Protein AF-A0A2V8MTG0-F1 (afdb_monomer)

Radius of gyration: 17.12 Å; Cα contacts (8 Å, |Δi|>4): 21; chains: 1; bounding box: 23×40×50 Å

Structure (mmCIF, N/CA/C/O backbone):
data_AF-A0A2V8MTG0-F1
#
_entry.id   AF-A0A2V8MTG0-F1
#
loop_
_atom_site.group_PDB
_atom_site.id
_atom_site.type_symbol
_atom_site.label_atom_id
_atom_site.label_alt_id
_atom_site.label_comp_id
_atom_site.label_asym_id
_atom_site.label_entity_id
_atom_site.label_seq_id
_atom_site.pdbx_PDB_ins_code
_atom_site.Cartn_x
_atom_site.Cartn_y
_atom_site.Cartn_z
_atom_site.occupancy
_atom_site.B_iso_or_equiv
_atom_site.auth_seq_id
_atom_site.auth_comp_id
_atom_site.auth_asym_id
_atom_site.auth_atom_id
_atom_site.pdbx_PDB_model_num
ATOM 1 N N . MET A 1 1 ? -7.773 -23.523 35.098 1.00 37.12 1 MET A N 1
ATOM 2 C CA . MET A 1 1 ? -6.410 -23.161 35.542 1.00 37.12 1 MET A CA 1
ATOM 3 C C . MET A 1 1 ? -5.533 -23.235 34.304 1.00 37.12 1 MET A C 1
ATOM 5 O O . MET A 1 1 ? -5.722 -24.164 33.534 1.00 37.12 1 MET A O 1
ATOM 9 N N . ALA A 1 2 ? -4.780 -22.176 34.029 1.00 42.03 2 ALA A N 1
ATOM 10 C CA . ALA A 1 2 ? -4.199 -21.858 32.727 1.00 42.03 2 ALA A CA 1
ATOM 11 C C . ALA A 1 2 ? -3.180 -22.889 32.220 1.00 42.03 2 ALA A C 1
ATOM 13 O O . ALA A 1 2 ? -2.345 -23.316 33.001 1.00 42.03 2 ALA A O 1
ATOM 14 N N . ASP A 1 3 ? -3.186 -23.148 30.909 1.00 44.16 3 ASP A N 1
ATOM 15 C CA . ASP A 1 3 ? -1.955 -23.423 30.167 1.00 44.16 3 ASP A CA 1
ATOM 16 C C . ASP A 1 3 ? -2.029 -22.771 28.781 1.00 44.16 3 ASP A C 1
ATOM 18 O O . ASP A 1 3 ? -2.900 -23.031 27.950 1.00 44.16 3 ASP A O 1
ATOM 22 N N . PHE A 1 4 ? -1.138 -21.804 28.611 1.00 49.41 4 PHE A N 1
ATOM 23 C CA . PHE A 1 4 ? -1.101 -20.790 27.572 1.00 49.41 4 PHE A CA 1
ATOM 24 C C . PHE A 1 4 ? -0.324 -21.335 26.371 1.00 49.41 4 PHE A C 1
ATOM 26 O O . PHE A 1 4 ? 0.853 -21.036 26.186 1.00 49.41 4 PHE A O 1
ATOM 33 N N . ALA A 1 5 ? -0.968 -22.155 25.543 1.00 50.94 5 ALA A N 1
ATOM 34 C CA . ALA A 1 5 ? -0.393 -22.584 24.272 1.00 50.94 5 ALA A CA 1
ATOM 35 C C . ALA A 1 5 ? -0.569 -21.479 23.213 1.00 50.94 5 ALA A C 1
ATOM 37 O O . ALA A 1 5 ? -1.363 -21.605 22.284 1.00 50.94 5 ALA A O 1
ATOM 38 N N . TYR A 1 6 ? 0.201 -20.391 23.338 1.00 46.25 6 TYR A N 1
ATOM 39 C CA . TYR A 1 6 ? 0.491 -19.454 22.238 1.00 46.25 6 TYR A CA 1
ATOM 40 C C . TYR A 1 6 ? 1.450 -20.129 21.240 1.00 46.25 6 TYR A C 1
ATOM 42 O O . TYR A 1 6 ? 2.574 -19.699 20.995 1.00 46.25 6 TYR A O 1
ATOM 50 N N . GLY A 1 7 ? 1.018 -21.267 20.712 1.00 50.84 7 GLY A N 1
ATOM 51 C CA . GLY A 1 7 ? 1.656 -21.959 19.615 1.00 50.84 7 GLY A CA 1
ATOM 52 C C . GLY A 1 7 ? 0.869 -21.671 18.350 1.00 50.84 7 GLY A C 1
ATOM 53 O O . GLY A 1 7 ? -0.346 -21.823 18.320 1.00 50.84 7 GLY A O 1
ATOM 54 N N . VAL A 1 8 ? 1.608 -21.359 17.293 1.00 54.19 8 VAL A N 1
ATOM 55 C CA . VAL A 1 8 ? 1.184 -21.344 15.891 1.00 54.19 8 VAL A CA 1
ATOM 56 C C . VAL A 1 8 ? 0.452 -20.076 15.416 1.00 54.19 8 VAL A C 1
ATOM 58 O O . VAL A 1 8 ? -0.650 -19.750 15.837 1.00 54.19 8 VAL A O 1
ATOM 61 N N . THR A 1 9 ? 1.062 -19.435 14.409 1.00 51.12 9 THR A N 1
ATOM 62 C CA . THR A 1 9 ? 0.552 -18.358 13.524 1.00 51.12 9 THR A CA 1
ATOM 63 C C . THR A 1 9 ? 1.085 -16.940 13.758 1.00 51.12 9 THR A C 1
ATOM 65 O O . THR A 1 9 ? 0.456 -15.960 13.383 1.00 51.12 9 THR A O 1
ATOM 68 N N . PHE A 1 10 ? 2.320 -16.801 14.237 1.00 51.03 10 PHE A N 1
ATOM 69 C CA . PHE A 1 10 ? 3.184 -15.742 13.702 1.00 51.03 10 PHE A CA 1
ATOM 70 C C . PHE A 1 10 ? 4.188 -16.414 12.771 1.00 51.03 10 PHE A C 1
ATOM 72 O O . PHE A 1 10 ? 5.349 -16.630 13.109 1.00 51.03 10 PHE A O 1
ATOM 79 N N . LEU A 1 11 ? 3.708 -16.831 11.590 1.00 55.84 11 LEU A N 1
ATOM 80 C CA . LEU A 1 11 ? 4.609 -17.039 10.468 1.00 55.84 11 LEU A CA 1
ATOM 81 C C . LEU A 1 11 ? 5.323 -15.701 10.307 1.00 55.84 11 LEU A C 1
ATOM 83 O O . LEU A 1 11 ? 4.719 -14.698 9.934 1.00 55.84 11 LEU A O 1
ATOM 87 N N . MET A 1 12 ? 6.589 -15.704 10.692 1.00 52.06 12 MET A N 1
ATOM 88 C CA . MET A 1 12 ? 7.574 -14.683 10.420 1.00 52.06 12 MET A CA 1
ATOM 89 C C . MET A 1 12 ? 7.621 -14.528 8.899 1.00 52.06 12 MET A C 1
ATOM 91 O O . MET A 1 12 ? 8.435 -15.150 8.216 1.00 52.06 12 MET A O 1
ATOM 95 N N . LEU A 1 13 ? 6.673 -13.760 8.354 1.00 52.03 13 LEU A N 1
ATOM 96 C CA . LEU A 1 13 ? 6.684 -13.302 6.983 1.00 52.03 13 LEU A CA 1
ATOM 97 C C . LEU A 1 13 ? 7.917 -12.410 6.928 1.00 52.03 13 LEU A C 1
ATOM 99 O O . LEU A 1 13 ? 7.865 -11.231 7.275 1.00 52.03 13 LEU A O 1
ATOM 103 N N . LYS A 1 14 ? 9.067 -12.998 6.580 1.00 45.66 14 LYS A N 1
ATOM 104 C CA . LYS A 1 14 ? 10.192 -12.218 6.080 1.00 45.66 14 LYS A CA 1
ATOM 105 C C . LYS A 1 14 ? 9.557 -11.290 5.053 1.00 45.66 14 LYS A C 1
ATOM 107 O O . LYS A 1 14 ? 8.932 -11.829 4.134 1.00 45.66 14 LYS A O 1
ATOM 112 N N . PRO A 1 15 ? 9.618 -9.956 5.210 1.00 53.34 15 PRO A N 1
ATOM 113 C CA . PRO A 1 15 ? 9.153 -9.087 4.155 1.00 53.34 15 PRO A CA 1
ATOM 114 C C . PRO A 1 15 ? 9.986 -9.505 2.955 1.00 53.34 15 PRO A C 1
ATOM 116 O O . PRO A 1 15 ? 11.205 -9.323 2.936 1.00 53.34 15 PRO A O 1
ATOM 119 N N . LYS A 1 16 ? 9.359 -10.197 2.000 1.00 51.00 16 LYS A N 1
ATOM 120 C CA . LYS A 1 16 ? 9.987 -10.403 0.715 1.00 51.00 16 LYS A CA 1
ATOM 121 C C . LYS A 1 16 ? 10.045 -8.989 0.186 1.00 51.00 16 LYS A C 1
ATOM 123 O O . LYS A 1 16 ? 9.027 -8.451 -0.236 1.00 51.00 16 LYS A O 1
ATOM 128 N N . SER A 1 17 ? 11.210 -8.366 0.343 1.00 57.00 17 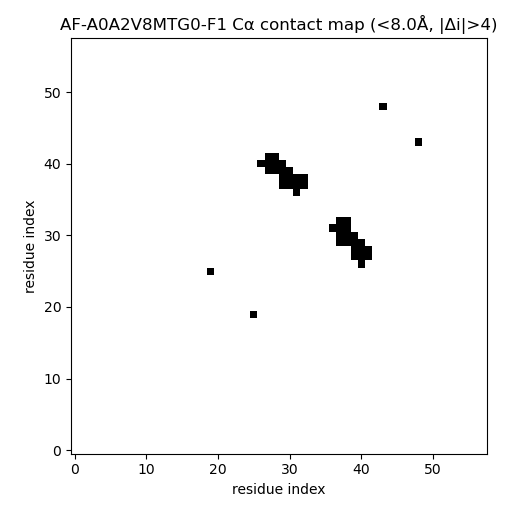SER A N 1
ATOM 129 C CA . SER A 1 17 ? 11.574 -7.152 -0.360 1.00 57.00 17 SER A CA 1
ATOM 130 C C . SER A 1 17 ? 11.566 -7.538 -1.828 1.00 57.00 17 SER A C 1
ATOM 132 O O . SER A 1 17 ? 12.588 -7.899 -2.403 1.00 57.00 17 SER A O 1
ATOM 134 N N . ALA A 1 18 ? 10.367 -7.624 -2.389 1.00 65.00 18 ALA A N 1
ATOM 135 C CA . ALA A 1 18 ? 10.163 -7.779 -3.797 1.00 65.00 18 ALA A CA 1
ATOM 136 C C . ALA A 1 18 ? 10.505 -6.409 -4.353 1.00 65.00 18 ALA A C 1
ATOM 138 O O . ALA A 1 18 ? 9.781 -5.439 -4.131 1.00 65.00 18 ALA A O 1
ATOM 139 N N . THR A 1 19 ? 11.660 -6.320 -5.001 1.00 77.19 19 THR A N 1
ATOM 140 C CA . THR A 1 19 ? 11.865 -5.274 -5.991 1.00 77.19 19 THR A CA 1
ATOM 141 C C . THR A 1 19 ? 10.682 -5.369 -6.947 1.00 77.19 19 THR A C 1
ATOM 143 O O . THR A 1 19 ? 10.492 -6.410 -7.576 1.00 77.19 19 THR A O 1
ATOM 146 N N . LEU A 1 20 ? 9.837 -4.340 -6.946 1.00 81.25 20 LEU A N 1
ATOM 147 C CA . LEU A 1 20 ? 8.699 -4.247 -7.848 1.00 81.25 20 LEU A CA 1
ATOM 148 C C . LEU A 1 20 ? 9.224 -3.932 -9.245 1.00 81.25 20 LEU A C 1
ATOM 150 O O . LEU A 1 20 ? 10.034 -3.017 -9.404 1.00 81.25 20 LEU A O 1
ATOM 154 N N 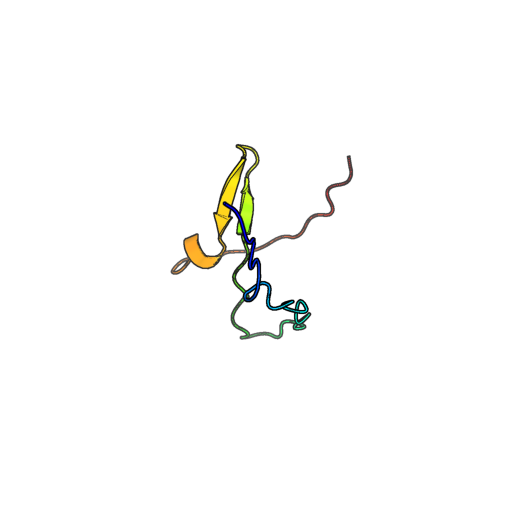. HIS A 1 21 ? 8.754 -4.682 -10.231 1.00 86.44 21 HIS A N 1
ATOM 155 C CA . HIS A 1 21 ? 8.955 -4.398 -11.646 1.00 86.44 21 HIS A CA 1
ATOM 156 C C . HIS A 1 21 ? 7.654 -3.878 -12.260 1.00 86.44 21 HIS A C 1
ATOM 158 O O . HIS A 1 21 ? 6.567 -4.022 -11.693 1.00 86.44 21 HIS A O 1
ATOM 164 N N . ASP A 1 22 ? 7.757 -3.278 -13.442 1.00 88.50 22 ASP A N 1
ATOM 165 C CA . ASP A 1 22 ? 6.583 -2.820 -14.176 1.00 88.50 22 ASP A CA 1
ATOM 166 C C . ASP A 1 22 ? 5.643 -3.995 -14.485 1.00 88.50 22 ASP A C 1
ATOM 168 O O . ASP A 1 22 ? 6.066 -5.051 -14.956 1.00 88.50 22 ASP A O 1
ATOM 172 N N . GLY A 1 23 ? 4.351 -3.804 -14.213 1.00 88.88 23 GLY A N 1
ATOM 173 C CA . GLY A 1 23 ? 3.325 -4.840 -14.370 1.00 88.88 23 GLY A CA 1
ATOM 174 C C . GLY A 1 23 ? 3.130 -5.743 -13.147 1.00 88.88 23 GLY A C 1
ATOM 175 O O . GLY A 1 23 ? 2.127 -6.460 -13.097 1.00 88.88 23 GLY A O 1
ATOM 176 N N . ASP A 1 24 ? 4.005 -5.678 -12.137 1.00 88.06 24 ASP A N 1
ATOM 177 C CA . ASP A 1 24 ? 3.791 -6.407 -10.887 1.00 88.06 24 ASP A CA 1
ATOM 178 C C . ASP A 1 24 ? 2.545 -5.891 -10.157 1.00 88.06 24 ASP A C 1
ATOM 180 O O . ASP A 1 24 ? 2.255 -4.693 -10.081 1.00 88.06 24 ASP A O 1
ATOM 184 N N . THR A 1 25 ? 1.801 -6.818 -9.553 1.00 86.88 25 THR A N 1
ATOM 185 C CA . THR A 1 25 ? 0.701 -6.437 -8.666 1.00 86.88 25 THR A CA 1
ATOM 186 C C . THR A 1 25 ? 1.269 -5.815 -7.396 1.00 86.88 25 THR A C 1
ATOM 188 O O . THR A 1 25 ? 1.988 -6.473 -6.644 1.00 86.88 25 THR A O 1
ATOM 191 N N . ALA A 1 26 ? 0.894 -4.563 -7.122 1.00 87.56 26 ALA A N 1
ATOM 192 C CA . ALA A 1 26 ? 1.299 -3.880 -5.901 1.00 87.56 26 ALA A CA 1
ATOM 193 C C . ALA A 1 26 ? 0.844 -4.664 -4.645 1.00 87.56 26 ALA A C 1
ATOM 195 O O . ALA A 1 26 ? -0.338 -5.034 -4.554 1.00 87.56 26 ALA A O 1
ATOM 196 N N . PRO A 1 27 ? 1.750 -4.912 -3.677 1.00 88.00 27 PRO A N 1
ATOM 197 C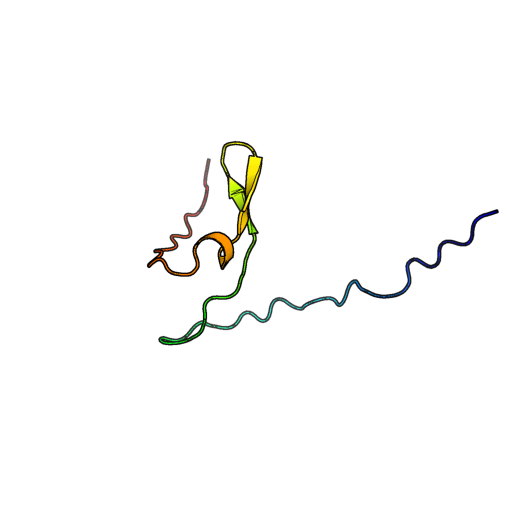 CA . PRO A 1 27 ? 1.441 -5.652 -2.462 1.00 88.00 27 PRO A CA 1
ATOM 198 C C . PRO A 1 27 ? 0.455 -4.874 -1.592 1.00 88.00 27 PRO A C 1
ATOM 200 O O . PRO A 1 27 ? 0.529 -3.650 -1.489 1.00 88.00 27 PRO A O 1
ATOM 203 N N . ASP A 1 28 ? -0.464 -5.591 -0.945 1.00 89.25 28 ASP A N 1
ATOM 204 C CA . ASP A 1 28 ? -1.380 -4.967 0.006 1.00 89.25 28 ASP A CA 1
ATOM 205 C C . ASP A 1 28 ? -0.621 -4.547 1.270 1.00 89.25 28 ASP A C 1
ATOM 207 O O . ASP A 1 28 ? 0.161 -5.316 1.833 1.00 89.25 28 ASP A O 1
ATOM 211 N N . PHE A 1 29 ? -0.870 -3.324 1.723 1.00 89.81 29 PHE A N 1
ATOM 212 C CA . PHE A 1 29 ? -0.336 -2.789 2.969 1.00 89.81 29 PHE A CA 1
ATOM 213 C C . PHE A 1 29 ? -1.403 -1.959 3.673 1.00 89.81 29 PHE A C 1
ATOM 215 O O . PHE A 1 29 ? -2.339 -1.472 3.040 1.00 89.81 29 PHE A O 1
ATOM 222 N N . ALA A 1 30 ? -1.244 -1.797 4.985 1.00 93.25 30 ALA A N 1
ATOM 223 C CA . ALA A 1 30 ? -2.128 -1.001 5.822 1.00 93.25 30 ALA A CA 1
ATOM 224 C C . ALA A 1 30 ? -1.336 0.128 6.487 1.00 93.25 30 ALA A C 1
ATOM 226 O O . ALA A 1 30 ? -0.283 -0.128 7.071 1.00 93.25 30 ALA A O 1
ATOM 227 N N . LEU A 1 31 ? -1.843 1.358 6.409 1.00 91.69 31 LEU A N 1
ATOM 228 C CA . LEU A 1 31 ? -1.253 2.530 7.057 1.00 91.69 31 LEU A CA 1
ATOM 229 C C . LEU A 1 31 ? -2.305 3.274 7.886 1.00 91.69 31 LEU A C 1
ATOM 231 O O . LEU A 1 31 ? -3.482 3.289 7.516 1.00 91.69 31 LEU A O 1
ATOM 235 N N . PRO A 1 32 ? -1.902 3.904 9.000 1.00 92.56 32 PRO A N 1
ATOM 236 C CA . PRO A 1 32 ? -2.754 4.858 9.687 1.00 92.56 32 PRO A CA 1
ATOM 237 C C . PRO A 1 32 ? -2.854 6.163 8.885 1.00 92.56 32 PRO A C 1
ATOM 239 O O . PRO A 1 32 ? -1.865 6.648 8.336 1.00 92.56 32 PRO A O 1
ATOM 242 N N . THR A 1 33 ? -4.042 6.758 8.856 1.00 88.81 33 THR A N 1
ATOM 243 C CA . THR A 1 33 ? -4.245 8.142 8.418 1.00 88.81 33 THR A CA 1
ATOM 244 C C . THR A 1 33 ? -3.889 9.119 9.539 1.00 88.81 33 THR A C 1
ATOM 246 O O . THR A 1 33 ? -3.655 8.719 10.686 1.00 88.81 33 THR A O 1
ATOM 249 N N . ALA A 1 34 ? -3.891 10.419 9.232 1.00 89.12 34 ALA A N 1
ATOM 250 C CA . ALA A 1 34 ? -3.700 11.472 10.230 1.00 89.12 34 ALA A CA 1
ATOM 251 C C . ALA A 1 34 ? -4.753 11.409 11.357 1.00 89.12 34 ALA A C 1
ATOM 253 O O . ALA A 1 34 ? -4.459 11.687 12.517 1.00 89.12 34 ALA A O 1
ATOM 254 N N . GLU A 1 35 ? -5.959 10.941 11.039 1.00 93.88 35 GLU A N 1
ATOM 255 C CA . GLU A 1 35 ? -7.077 10.751 11.967 1.00 93.88 35 GLU A CA 1
ATOM 256 C C . GLU A 1 35 ? -7.008 9.410 12.719 1.00 93.88 35 GLU A C 1
ATOM 258 O O . GLU A 1 35 ? -7.972 9.018 13.375 1.00 93.88 35 GLU A O 1
ATOM 263 N N . ARG A 1 36 ? -5.882 8.686 12.631 1.00 91.62 36 ARG A N 1
ATOM 264 C CA . ARG A 1 36 ? -5.656 7.365 13.250 1.00 91.62 36 ARG A CA 1
ATOM 265 C C . ARG A 1 36 ? -6.581 6.259 12.735 1.00 91.62 36 ARG A C 1
ATOM 267 O O . ARG A 1 36 ? -6.696 5.209 13.368 1.00 91.62 36 ARG A O 1
ATOM 274 N N . LYS A 1 37 ? -7.214 6.450 11.577 1.00 95.62 37 LYS A N 1
ATOM 275 C CA . LYS A 1 37 ? -7.959 5.384 10.905 1.00 95.62 37 LYS A CA 1
ATOM 276 C C . LYS A 1 37 ? -6.984 4.495 10.140 1.00 95.62 37 LYS A C 1
ATOM 278 O O . LYS A 1 37 ? -6.095 5.000 9.471 1.00 95.62 37 LYS A O 1
ATOM 283 N N . ILE A 1 38 ? -7.162 3.180 10.196 1.00 95.12 38 ILE A N 1
ATOM 284 C CA . ILE A 1 38 ? -6.398 2.267 9.339 1.00 95.12 38 ILE A CA 1
ATOM 285 C C . ILE A 1 38 ? -7.027 2.238 7.944 1.00 95.12 38 ILE A C 1
ATOM 287 O O . ILE A 1 38 ? -8.232 2.022 7.815 1.00 95.12 38 ILE A O 1
ATOM 291 N N . VAL A 1 39 ? -6.206 2.442 6.916 1.00 94.31 39 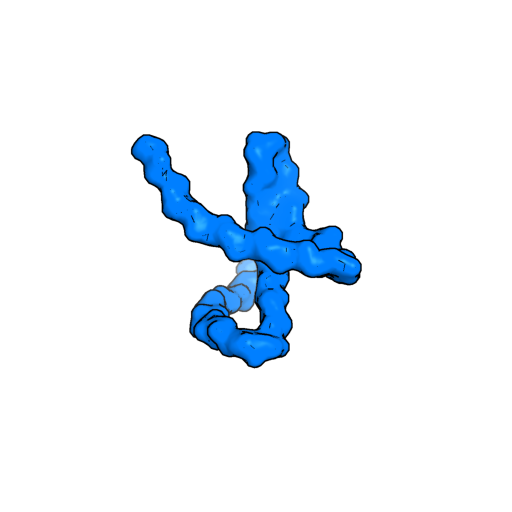VAL A N 1
ATOM 292 C CA . VAL A 1 39 ? -6.574 2.281 5.502 1.00 94.31 39 VAL A CA 1
ATOM 293 C C . VAL A 1 39 ? -5.648 1.270 4.841 1.00 94.31 39 VAL A C 1
ATOM 295 O O . VAL A 1 39 ? -4.45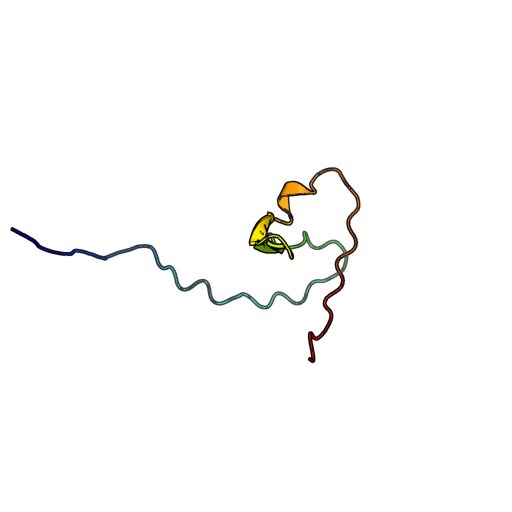5 1.221 5.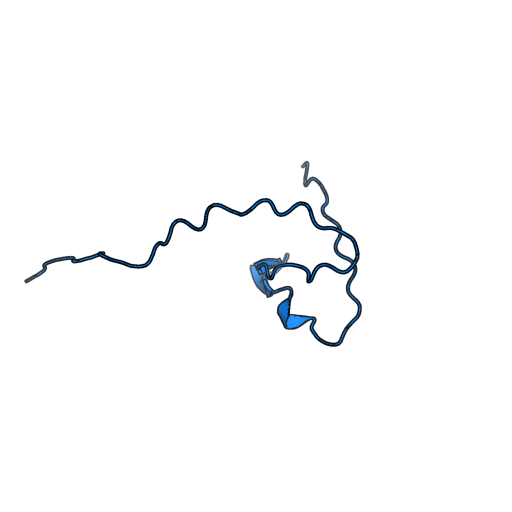154 1.00 94.31 39 VAL A O 1
ATOM 298 N N . ARG A 1 40 ? -6.191 0.455 3.938 1.00 94.75 40 ARG A N 1
ATOM 299 C CA . ARG A 1 40 ? -5.439 -0.541 3.169 1.00 94.75 40 ARG A CA 1
ATOM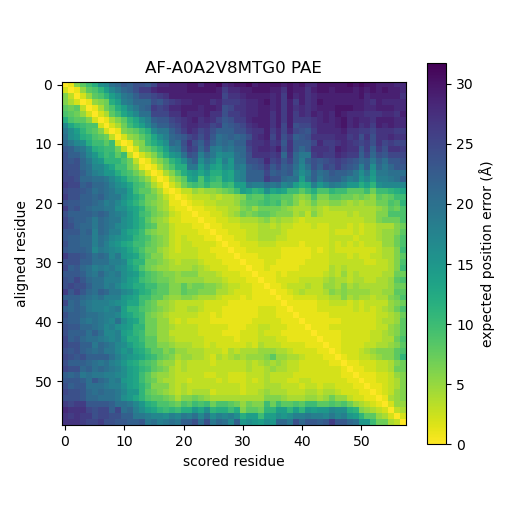 300 C C . ARG A 1 40 ? -5.337 -0.133 1.707 1.00 94.75 40 ARG A C 1
ATOM 302 O O . ARG A 1 40 ? -6.230 0.528 1.183 1.00 94.75 40 ARG A O 1
ATOM 309 N N . LEU A 1 41 ? -4.290 -0.574 1.010 1.00 91.69 41 LEU A N 1
ATOM 310 C CA . LEU A 1 41 ? -4.200 -0.370 -0.441 1.00 91.69 41 LEU A CA 1
ATOM 311 C C . LEU A 1 41 ? -5.373 -1.043 -1.177 1.00 91.69 41 LEU A C 1
ATOM 313 O O . LEU A 1 41 ? -5.914 -0.494 -2.135 1.00 91.69 41 LEU A O 1
ATOM 317 N N . SER A 1 42 ? -5.788 -2.219 -0.710 1.00 93.25 42 SER A N 1
ATOM 318 C CA . SER A 1 42 ? -6.951 -2.954 -1.219 1.00 93.25 42 SER A CA 1
ATOM 319 C C . SER A 1 42 ? -8.270 -2.173 -1.154 1.00 93.25 42 SER A C 1
ATOM 321 O O . SER A 1 42 ? -9.131 -2.399 -2.005 1.00 93.25 42 SER A O 1
ATOM 323 N N . ASP A 1 43 ? -8.405 -1.198 -0.253 1.00 94.31 43 ASP A N 1
ATOM 324 C CA . ASP A 1 43 ? -9.593 -0.334 -0.180 1.00 94.31 43 ASP A CA 1
ATOM 325 C C . ASP A 1 43 ? -9.743 0.558 -1.433 1.00 94.31 43 ASP A C 1
ATOM 327 O O . ASP A 1 43 ? -10.826 1.069 -1.720 1.00 94.31 43 ASP A O 1
ATOM 331 N N . TYR A 1 44 ? -8.667 0.729 -2.213 1.00 92.94 44 TYR A N 1
ATOM 332 C CA . TYR A 1 44 ? -8.621 1.544 -3.433 1.00 92.94 44 TYR A CA 1
ATOM 333 C C . TYR A 1 44 ? -8.725 0.725 -4.729 1.00 92.94 44 TYR A C 1
ATOM 335 O O . TYR A 1 44 ? -8.482 1.253 -5.817 1.00 92.94 44 TYR A O 1
ATOM 343 N N . ARG A 1 45 ? -9.081 -0.564 -4.658 1.00 91.38 45 ARG A N 1
ATOM 344 C CA . ARG A 1 45 ? -9.271 -1.403 -5.856 1.00 91.38 45 ARG A CA 1
ATOM 345 C C . ARG A 1 45 ? -10.313 -0.799 -6.809 1.00 91.38 45 ARG A C 1
ATOM 347 O O . AR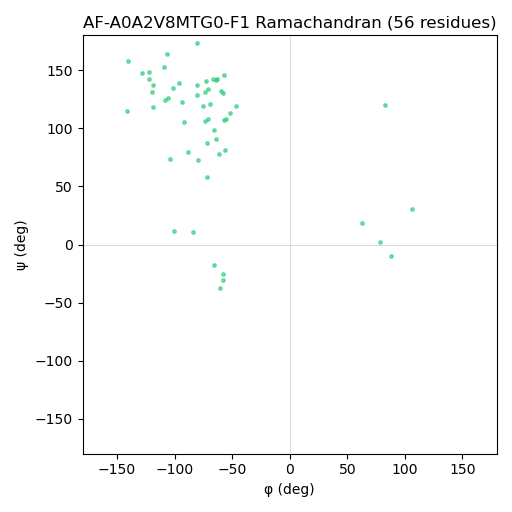G A 1 45 ? -11.275 -0.161 -6.393 1.00 91.38 45 ARG A O 1
ATOM 354 N N . GLY A 1 46 ? -10.095 -0.997 -8.110 1.00 92.69 46 GLY A N 1
ATOM 355 C CA . GLY A 1 46 ? -10.931 -0.414 -9.168 1.00 92.69 46 GLY A CA 1
ATOM 356 C C . GLY A 1 46 ? -10.648 1.064 -9.463 1.00 92.69 46 GLY A C 1
ATOM 357 O O . GLY A 1 46 ? -11.314 1.643 -10.316 1.00 92.69 46 GLY A O 1
ATOM 358 N N . LYS A 1 47 ? -9.662 1.677 -8.791 1.00 92.50 47 LYS A N 1
ATOM 359 C CA . LYS A 1 47 ? -9.206 3.050 -9.039 1.00 92.50 47 LYS A CA 1
ATOM 360 C C . LYS A 1 47 ? -7.717 3.064 -9.380 1.00 92.50 47 LYS A C 1
ATOM 362 O O . LYS A 1 47 ? -6.950 2.257 -8.856 1.00 92.50 47 LYS A O 1
ATOM 367 N N . THR A 1 48 ? -7.301 4.016 -10.212 1.00 91.38 48 THR A N 1
ATOM 368 C CA . THR A 1 48 ? -5.878 4.324 -10.406 1.00 91.38 48 THR A CA 1
ATOM 369 C C . THR A 1 48 ? -5.383 5.108 -9.195 1.00 91.38 48 THR A C 1
ATOM 371 O O . THR A 1 48 ? -5.894 6.191 -8.912 1.00 91.38 48 THR A O 1
ATOM 374 N N . ALA A 1 49 ? -4.406 4.564 -8.474 1.00 90.62 49 ALA A N 1
ATOM 375 C CA . ALA A 1 49 ? -3.814 5.189 -7.296 1.00 90.62 49 ALA A CA 1
ATOM 376 C C . ALA A 1 49 ? -2.321 5.441 -7.527 1.00 90.62 49 ALA A C 1
ATOM 378 O O . ALA A 1 49 ? -1.615 4.577 -8.042 1.00 90.62 49 ALA A O 1
ATOM 379 N N . VAL A 1 50 ? -1.843 6.615 -7.116 1.00 91.31 50 VAL A N 1
ATOM 380 C CA . VAL A 1 50 ? -0.416 6.959 -7.092 1.00 91.31 50 VAL A CA 1
ATOM 381 C C . VAL A 1 50 ? 0.042 6.937 -5.639 1.00 91.31 50 VAL A C 1
ATOM 383 O O . VAL A 1 50 ? -0.568 7.586 -4.791 1.00 91.31 50 VAL A O 1
ATOM 386 N N . IL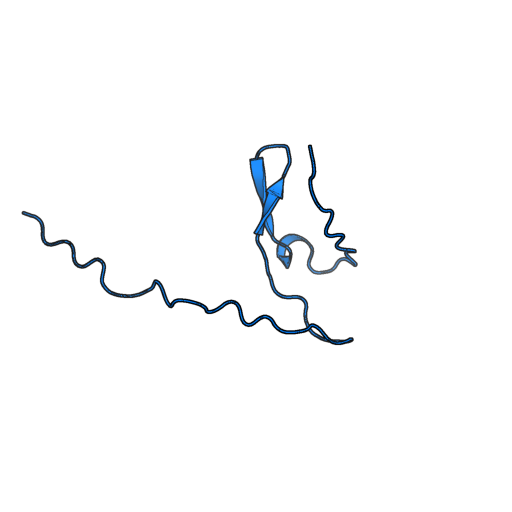E A 1 51 ? 1.098 6.180 -5.346 1.00 89.56 51 ILE A N 1
ATOM 387 C CA . ILE A 1 51 ? 1.640 6.021 -3.992 1.00 89.56 51 ILE A CA 1
ATOM 388 C C . ILE A 1 51 ? 2.964 6.771 -3.921 1.00 89.56 51 ILE A C 1
ATOM 390 O O . ILE A 1 51 ? 3.874 6.503 -4.702 1.00 89.56 51 ILE A O 1
ATOM 394 N N . VAL A 1 52 ? 3.075 7.694 -2.969 1.00 89.06 52 VAL A N 1
ATOM 395 C CA . VAL A 1 52 ? 4.292 8.477 -2.744 1.00 89.06 52 VAL A CA 1
ATOM 396 C C . VAL A 1 52 ? 4.803 8.193 -1.337 1.00 89.06 52 VAL A C 1
ATOM 398 O O . VAL A 1 52 ? 4.118 8.467 -0.353 1.00 89.06 52 VAL A O 1
ATOM 401 N N . PHE A 1 53 ? 6.016 7.651 -1.237 1.00 86.00 53 PHE A N 1
ATOM 402 C CA . PHE A 1 53 ? 6.700 7.457 0.039 1.00 86.00 53 PHE A CA 1
ATOM 403 C C . PHE A 1 53 ? 7.568 8.676 0.337 1.00 86.00 53 PHE A C 1
ATOM 405 O O . PHE A 1 53 ? 8.626 8.860 -0.262 1.00 86.00 53 PHE A O 1
ATOM 412 N N . ILE A 1 54 ? 7.121 9.505 1.274 1.00 84.75 54 ILE A N 1
ATOM 413 C CA . ILE A 1 54 ? 7.895 10.644 1.768 1.00 84.75 54 ILE A CA 1
ATOM 414 C C . ILE A 1 54 ? 8.630 10.259 3.053 1.00 84.75 54 ILE A C 1
ATOM 416 O O . ILE A 1 54 ? 8.085 9.582 3.925 1.00 84.75 54 ILE A O 1
ATOM 420 N N . ARG A 1 55 ? 9.886 10.693 3.185 1.00 81.69 55 ARG A N 1
ATOM 421 C CA . ARG A 1 55 ? 10.613 10.622 4.457 1.00 81.69 55 ARG A CA 1
ATOM 422 C C . ARG A 1 55 ? 9.991 11.661 5.390 1.00 81.69 55 ARG A C 1
ATOM 424 O O . ARG A 1 55 ? 10.168 12.852 5.172 1.00 81.69 55 ARG A O 1
ATOM 431 N N . GLY A 1 56 ? 9.250 11.212 6.400 1.00 70.12 56 GLY A N 1
ATOM 432 C CA . GLY A 1 56 ? 8.763 12.085 7.466 1.00 70.12 56 GLY A CA 1
ATOM 433 C C . GLY A 1 56 ? 9.926 12.500 8.361 1.00 70.12 56 GLY A C 1
ATOM 434 O O . GLY A 1 56 ? 10.226 11.810 9.328 1.00 70.12 56 GLY A O 1
ATOM 435 N N . THR A 1 57 ? 10.622 13.572 8.003 1.00 56.34 57 THR A N 1
ATOM 436 C CA . THR A 1 57 ? 11.528 14.278 8.913 1.00 56.34 57 THR A CA 1
ATOM 437 C C . THR A 1 57 ? 10.743 15.415 9.550 1.00 56.34 57 THR A C 1
ATOM 439 O O . THR A 1 57 ? 10.188 16.241 8.823 1.00 56.34 57 THR A O 1
ATOM 442 N N . TRP A 1 58 ? 10.672 15.423 10.878 1.00 52.38 58 TRP A N 1
ATOM 443 C CA . TRP A 1 58 ? 10.245 16.573 11.673 1.00 52.38 58 TRP A CA 1
ATOM 444 C C . TRP A 1 58 ? 11.470 17.299 12.222 1.00 52.38 58 TRP A C 1
ATOM 446 O O . TRP A 1 58 ? 12.489 16.615 12.480 1.00 52.38 58 TRP A O 1
#

Secondary structure (DSSP, 8-state):
-------S-------------TTPPPPP-EEE-TTS-EEEGGGGTTS-----------

pLDDT: mean 76.1, std 19.05, range [37.12, 95.62]

Mean predicted aligned error: 11.96 Å

Foldseek 3Di:
DDDDPPDDDPPVPPPPPPPDDPPDDDDKDWDADPVRDIDIPVVQPPHDDDDDDDDPDD

Sequence (58 aa):
MADFAYGVTFLMLKPKSATLHDGDTAPDFALPTAERKIVRLSDYRGKTAVIVFIRGTW

Solvent-accessible surface area (backbone atoms only — not comparable to full-atom values): 4448 Å² total; per-residue (Å²): 134,91,80,87,76,89,66,89,82,80,74,80,71,69,80,74,81,66,81,80,56,93,90,59,80,80,78,78,52,74,48,69,47,97,86,68,45,80,47,45,57,68,79,48,67,100,54,94,81,86,88,81,92,74,86,89,76,131